Protein AF-A0A7Y5FGK8-F1 (afdb_monomer_lite)

Sequence (56 aa):
SYALKQQVLDNATSSCIGCGICVTVCPMDTLSFRETDGHAHAAPVKLTNRQGQVVG

Secondary structure (DSSP, 8-state):
-GGGTT--B-TTTS------HHHHT-TT--EEEPP-SS--TTPPEEEB-TTS-B--

Structure (mmCIF, N/CA/C/O backbone):
data_AF-A0A7Y5FGK8-F1
#
_entry.id   AF-A0A7Y5FGK8-F1
#
loop_
_atom_site.group_PDB
_atom_site.id
_atom_site.type_symbol
_atom_site.label_atom_id
_atom_site.label_alt_id
_atom_site.label_comp_id
_atom_site.label_asym_id
_atom_site.label_entity_id
_atom_site.label_seq_id
_atom_site.pdbx_PDB_ins_code
_atom_site.Cartn_x
_atom_site.Cartn_y
_atom_site.Cartn_z
_atom_site.occupancy
_atom_site.B_iso_or_equiv
_atom_site.auth_seq_id
_atom_site.auth_comp_id
_atom_site.auth_asym_id
_atom_site.auth_atom_id
_atom_site.pdbx_PDB_model_num
ATOM 1 N N . SER A 1 1 ? 11.449 -1.672 9.531 1.00 63.34 1 SER A N 1
ATOM 2 C CA . SER A 1 1 ? 10.163 -2.006 8.883 1.00 63.34 1 SER A CA 1
ATOM 3 C C . SER A 1 1 ? 9.777 -0.876 7.940 1.00 63.34 1 SER A C 1
ATOM 5 O O . SER A 1 1 ? 9.947 0.280 8.310 1.00 63.34 1 SER A O 1
ATOM 7 N N . TYR A 1 2 ? 9.300 -1.184 6.727 1.00 67.19 2 TYR A N 1
ATOM 8 C CA . TYR A 1 2 ? 8.912 -0.170 5.727 1.00 67.19 2 TYR A CA 1
ATOM 9 C C . TYR A 1 2 ? 7.847 0.807 6.259 1.00 67.19 2 TYR A C 1
ATOM 11 O O . TYR A 1 2 ? 7.918 1.998 5.983 1.00 67.19 2 TYR A O 1
ATOM 19 N N . ALA A 1 3 ? 6.957 0.331 7.139 1.00 67.06 3 ALA A N 1
ATOM 20 C CA . ALA A 1 3 ? 5.933 1.143 7.801 1.00 67.06 3 ALA A CA 1
ATOM 21 C C . ALA A 1 3 ? 6.477 2.311 8.651 1.00 67.06 3 ALA A C 1
ATOM 23 O O . ALA A 1 3 ? 5.793 3.314 8.803 1.00 67.06 3 ALA A O 1
ATOM 24 N N . LEU A 1 4 ? 7.694 2.206 9.199 1.00 68.56 4 LEU A N 1
ATOM 25 C CA . LEU A 1 4 ? 8.284 3.260 10.040 1.00 68.56 4 LEU A CA 1
ATOM 26 C C . 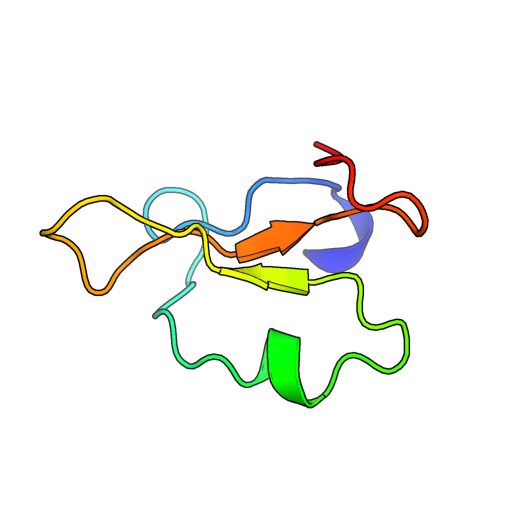LEU A 1 4 ? 9.054 4.312 9.236 1.00 68.56 4 LEU A C 1
ATOM 28 O O . LEU A 1 4 ? 9.455 5.325 9.796 1.00 68.56 4 LEU A O 1
ATOM 32 N N . LYS A 1 5 ? 9.318 4.061 7.948 1.00 68.62 5 LYS A N 1
ATOM 33 C CA . LYS A 1 5 ? 10.286 4.849 7.177 1.00 68.62 5 LYS A CA 1
ATOM 34 C C . LYS A 1 5 ? 9.669 5.968 6.340 1.00 68.62 5 LYS A C 1
ATOM 36 O O . LYS A 1 5 ? 10.432 6.682 5.709 1.00 68.62 5 LYS A O 1
ATOM 41 N N . GLN A 1 6 ? 8.336 6.107 6.333 1.00 68.12 6 GLN A N 1
ATOM 42 C CA . GLN A 1 6 ? 7.586 7.074 5.507 1.00 68.12 6 GLN A CA 1
ATOM 43 C C . GLN A 1 6 ? 8.087 7.147 4.047 1.00 68.12 6 GLN A C 1
ATOM 45 O O . GLN A 1 6 ? 7.990 8.175 3.398 1.00 68.12 6 GLN A O 1
ATOM 50 N N . GLN A 1 7 ? 8.647 6.052 3.525 1.00 69.44 7 GLN A N 1
ATOM 51 C CA . GLN A 1 7 ? 9.197 5.989 2.174 1.00 69.44 7 GLN A CA 1
ATOM 52 C C . GLN A 1 7 ? 8.115 5.550 1.189 1.00 69.44 7 GLN A C 1
ATOM 54 O O . GLN A 1 7 ? 7.214 4.785 1.539 1.00 69.44 7 GLN A O 1
ATOM 59 N N . VAL A 1 8 ? 8.232 6.019 -0.054 1.00 71.94 8 VAL A N 1
ATOM 60 C CA . VAL A 1 8 ? 7.356 5.610 -1.157 1.00 71.94 8 VAL A CA 1
ATOM 61 C C . VAL A 1 8 ? 7.468 4.095 -1.361 1.00 71.94 8 VAL A C 1
ATOM 63 O O . VAL A 1 8 ? 8.569 3.554 -1.434 1.00 71.94 8 VAL A O 1
ATOM 66 N N . LEU A 1 9 ? 6.327 3.400 -1.428 1.00 75.25 9 LEU A N 1
ATOM 67 C CA . LEU A 1 9 ? 6.277 1.955 -1.651 1.00 75.25 9 LEU A CA 1
ATOM 68 C C . LEU A 1 9 ? 6.046 1.667 -3.142 1.00 75.25 9 LEU A C 1
ATOM 70 O O . LEU A 1 9 ? 4.919 1.428 -3.585 1.00 75.25 9 LEU A O 1
ATOM 74 N N . ASP A 1 10 ? 7.126 1.740 -3.918 1.00 73.94 10 ASP A N 1
ATOM 75 C CA . ASP A 1 10 ? 7.155 1.530 -5.370 1.00 73.94 10 ASP A CA 1
ATOM 76 C C . ASP A 1 10 ? 8.034 0.334 -5.779 1.00 73.94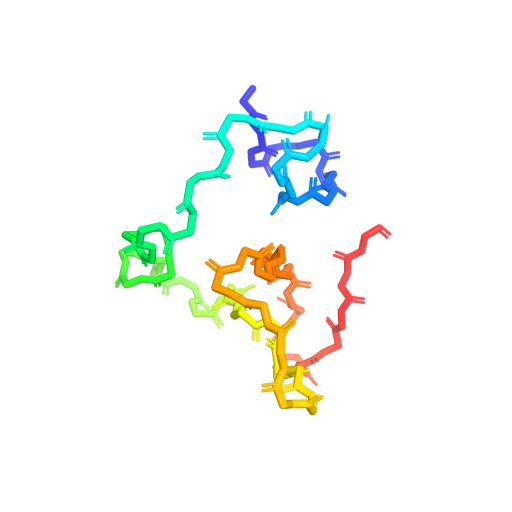 10 ASP A C 1
ATOM 78 O O . ASP A 1 10 ? 8.871 -0.115 -5.003 1.00 73.94 10 ASP A O 1
ATOM 82 N N . ASN A 1 11 ? 7.864 -0.187 -6.997 1.00 72.94 11 ASN A N 1
ATOM 83 C CA . ASN A 1 11 ? 8.634 -1.336 -7.503 1.00 72.94 11 ASN A CA 1
ATOM 84 C C . ASN A 1 11 ? 10.121 -1.022 -7.801 1.00 72.94 11 ASN A C 1
ATOM 86 O O . ASN A 1 11 ? 10.912 -1.937 -8.000 1.00 72.94 11 ASN A O 1
ATOM 90 N N . ALA A 1 12 ? 10.528 0.250 -7.863 1.00 74.62 12 ALA A N 1
ATOM 91 C CA . ALA A 1 12 ? 11.923 0.632 -8.092 1.00 74.62 12 ALA A CA 1
ATOM 92 C C . ALA A 1 12 ? 12.730 0.719 -6.786 1.00 74.62 12 ALA A C 1
ATOM 94 O O . ALA A 1 12 ? 13.914 0.385 -6.781 1.00 74.62 12 ALA A O 1
ATOM 95 N N . THR A 1 13 ? 12.113 1.145 -5.679 1.00 73.62 13 THR A N 1
ATOM 96 C CA . THR A 1 13 ? 12.795 1.318 -4.380 1.00 73.62 13 THR A CA 1
ATOM 97 C C . THR A 1 13 ? 12.374 0.307 -3.308 1.00 73.62 13 THR A C 1
ATOM 99 O O . THR A 1 13 ? 13.007 0.207 -2.252 1.00 73.62 13 THR A O 1
ATOM 102 N N . SER A 1 14 ? 11.341 -0.494 -3.578 1.00 75.25 14 SER A N 1
ATOM 103 C CA . SER A 1 14 ? 10.842 -1.546 -2.692 1.00 75.25 14 SER A CA 1
ATOM 104 C C . SER A 1 14 ? 10.511 -2.829 -3.465 1.00 75.25 14 SER A C 1
ATOM 106 O O . SER A 1 14 ? 10.337 -2.812 -4.677 1.00 75.25 14 SER A O 1
ATOM 108 N N . SER A 1 15 ? 10.357 -3.957 -2.762 1.00 80.56 15 SER A N 1
ATOM 109 C CA . SER A 1 15 ? 9.904 -5.232 -3.355 1.00 80.56 15 SER A CA 1
ATOM 110 C C . SER A 1 15 ? 8.384 -5.265 -3.620 1.00 80.56 15 SER A C 1
ATOM 112 O O . SER A 1 15 ? 7.756 -6.325 -3.559 1.00 80.56 15 SER A O 1
ATOM 114 N N . CYS A 1 16 ? 7.757 -4.105 -3.825 1.00 83.25 16 CYS A N 1
ATOM 115 C CA . CYS A 1 16 ? 6.319 -3.988 -4.023 1.00 83.25 16 CYS A CA 1
ATOM 116 C C . CYS A 1 16 ? 5.920 -4.500 -5.409 1.00 83.25 16 CYS A C 1
ATOM 118 O O . CYS A 1 16 ? 6.259 -3.901 -6.423 1.00 83.25 16 CYS A O 1
ATOM 120 N N . ILE A 1 17 ? 5.138 -5.580 -5.433 1.00 84.12 17 ILE A N 1
ATOM 121 C CA . ILE A 1 17 ? 4.614 -6.199 -6.661 1.00 84.12 17 ILE A CA 1
ATOM 122 C C . ILE A 1 17 ? 3.189 -5.745 -7.015 1.00 84.12 17 ILE A C 1
ATOM 124 O O . ILE A 1 17 ? 2.570 -6.311 -7.906 1.00 84.12 17 ILE A O 1
ATOM 128 N N . GLY A 1 18 ? 2.620 -4.790 -6.273 1.00 83.19 18 GLY A N 1
ATOM 129 C CA . GLY A 1 18 ? 1.260 -4.302 -6.527 1.00 83.19 18 GLY A CA 1
ATOM 130 C C . GLY A 1 18 ? 0.126 -5.264 -6.139 1.00 83.19 18 GLY A C 1
ATOM 131 O O . GLY A 1 18 ? -0.985 -5.115 -6.627 1.00 83.19 18 GLY A O 1
ATOM 132 N N . CYS A 1 19 ? 0.356 -6.231 -5.239 1.00 87.75 19 CYS A N 1
ATOM 133 C CA . CYS A 1 19 ? -0.659 -7.240 -4.884 1.00 87.75 19 CYS A CA 1
ATOM 134 C C . CYS A 1 19 ? -1.874 -6.705 -4.101 1.00 87.75 19 CYS A C 1
ATOM 136 O O . CYS A 1 19 ? -2.881 -7.394 -3.989 1.00 87.75 19 CYS A O 1
ATOM 138 N N . GLY A 1 20 ? -1.771 -5.520 -3.494 1.00 85.88 20 GLY A N 1
ATOM 139 C CA . GLY A 1 20 ? -2.881 -4.868 -2.788 1.00 85.88 20 GLY A CA 1
ATOM 140 C C . GLY A 1 20 ? -3.178 -5.374 -1.378 1.00 85.88 20 GLY A C 1
ATOM 141 O O . GLY A 1 20 ? -3.925 -4.715 -0.663 1.00 85.88 20 GLY A O 1
ATOM 142 N N . ILE A 1 21 ? -2.536 -6.451 -0.913 1.00 88.81 21 ILE A N 1
ATOM 143 C CA . ILE A 1 21 ? -2.782 -7.009 0.432 1.00 88.81 21 ILE A CA 1
ATOM 144 C C . ILE A 1 21 ? -2.574 -5.950 1.519 1.00 88.81 21 ILE A C 1
ATOM 146 O O . ILE A 1 21 ? -3.387 -5.840 2.429 1.00 88.81 21 ILE A O 1
ATOM 150 N N . CYS A 1 22 ? -1.517 -5.138 1.409 1.00 87.06 22 CYS A N 1
ATOM 151 C CA . CYS A 1 22 ? -1.233 -4.076 2.375 1.00 87.06 22 CYS A CA 1
ATOM 152 C C . CYS A 1 22 ? -2.349 -3.024 2.470 1.00 87.06 22 CYS A C 1
ATOM 154 O O . CYS A 1 22 ? -2.585 -2.527 3.565 1.00 87.06 22 CYS A O 1
ATOM 156 N N . VAL A 1 23 ? -3.048 -2.731 1.369 1.00 87.56 23 VAL A N 1
ATOM 157 C CA . VAL A 1 23 ? -4.216 -1.838 1.345 1.00 87.56 23 VAL A CA 1
ATOM 158 C C . VAL A 1 23 ? -5.394 -2.521 2.038 1.00 87.56 23 VAL A C 1
ATOM 160 O O . VAL A 1 23 ? -5.953 -1.970 2.977 1.00 87.56 23 VAL A O 1
ATOM 163 N N . THR A 1 24 ? -5.709 -3.762 1.652 1.00 89.88 24 THR A N 1
ATOM 164 C CA . THR A 1 24 ? -6.865 -4.507 2.179 1.00 89.88 24 THR A CA 1
ATOM 165 C C . THR A 1 24 ? -6.794 -4.764 3.684 1.00 89.88 24 THR A C 1
ATOM 167 O O . THR A 1 24 ? -7.816 -4.727 4.360 1.00 89.88 24 THR A O 1
ATOM 170 N N . VAL A 1 25 ? -5.606 -5.050 4.223 1.00 91.19 25 VAL A N 1
ATOM 171 C CA . VAL A 1 25 ? -5.446 -5.377 5.651 1.00 91.19 25 VAL A CA 1
ATOM 172 C C . VAL A 1 25 ? -5.213 -4.151 6.531 1.00 91.19 25 VAL A C 1
ATOM 174 O O . VAL A 1 25 ? -5.099 -4.305 7.745 1.00 91.19 25 VAL A O 1
ATOM 177 N N . CYS A 1 26 ? -5.079 -2.950 5.958 1.00 87.00 26 CYS A N 1
ATOM 178 C CA . CYS A 1 26 ? -4.748 -1.754 6.723 1.00 87.00 26 CYS A CA 1
ATOM 179 C C . CYS A 1 26 ? -5.942 -1.321 7.592 1.00 87.00 26 CYS A C 1
ATOM 181 O O . CYS A 1 26 ? -6.920 -0.807 7.057 1.00 87.00 26 CYS A O 1
ATOM 183 N N . PRO A 1 27 ? -5.873 -1.425 8.933 1.00 88.88 27 PRO A N 1
ATOM 184 C CA . PRO A 1 27 ? -6.997 -1.053 9.797 1.00 88.88 27 PRO A CA 1
ATOM 185 C C . PRO A 1 27 ? -7.212 0.464 9.881 1.00 88.88 27 PRO A C 1
ATOM 187 O O . PRO A 1 27 ? -8.237 0.920 10.375 1.00 88.88 27 PRO A O 1
ATOM 190 N N . MET A 1 28 ? -6.216 1.247 9.461 1.00 87.69 28 MET A N 1
ATOM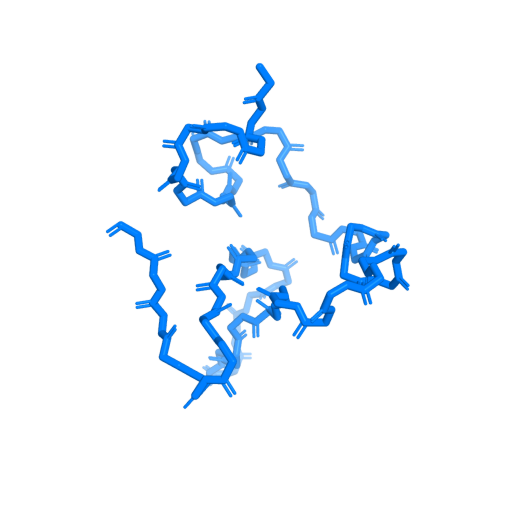 191 C CA . MET A 1 28 ? -6.272 2.707 9.448 1.00 87.69 28 MET A CA 1
ATOM 192 C C . MET A 1 28 ? -6.824 3.268 8.137 1.00 87.69 28 MET A C 1
ATOM 194 O O . MET A 1 28 ? -7.115 4.459 8.104 1.00 87.69 28 MET A O 1
ATOM 198 N N . ASP A 1 29 ? -6.946 2.445 7.089 1.00 85.94 29 ASP A N 1
ATOM 199 C CA . ASP A 1 29 ? -7.409 2.875 5.762 1.00 85.94 29 ASP A CA 1
ATOM 200 C C . ASP A 1 29 ? -6.607 4.079 5.209 1.00 85.94 29 ASP A C 1
ATOM 202 O O . ASP A 1 29 ? -7.126 5.071 4.705 1.00 85.94 29 ASP A O 1
ATOM 206 N N . THR A 1 30 ? -5.284 4.034 5.403 1.00 85.00 30 THR A N 1
ATOM 207 C CA . THR A 1 30 ? -4.341 5.115 5.045 1.00 85.00 30 THR A CA 1
ATOM 208 C C . THR A 1 30 ? -3.486 4.778 3.824 1.00 85.00 30 THR A C 1
ATOM 210 O O . THR A 1 30 ? -2.450 5.404 3.604 1.00 85.00 30 THR A O 1
ATOM 213 N N . LEU A 1 31 ? -3.835 3.731 3.080 1.00 86.56 31 LEU A N 1
ATOM 214 C CA . LEU A 1 31 ? -3.061 3.243 1.943 1.00 86.56 31 LEU A CA 1
ATOM 215 C C . LEU A 1 31 ? -3.954 3.154 0.716 1.00 86.56 31 LEU A C 1
ATOM 217 O O . LEU A 1 31 ? -4.968 2.470 0.757 1.00 86.56 31 LEU A O 1
ATOM 221 N N . SER A 1 32 ? -3.512 3.745 -0.390 1.00 84.38 32 SER A N 1
ATOM 222 C CA . SER A 1 32 ? -4.221 3.656 -1.669 1.00 84.38 32 SER A CA 1
ATOM 223 C C . SER A 1 32 ? -3.244 3.523 -2.827 1.00 84.38 32 SER A C 1
ATOM 225 O O . SER A 1 32 ? -2.133 4.060 -2.796 1.00 84.38 32 SER A O 1
ATOM 227 N N . PHE A 1 33 ? -3.655 2.826 -3.884 1.00 82.19 33 PHE A N 1
ATOM 228 C CA . PHE A 1 33 ? -2.930 2.868 -5.151 1.00 82.19 33 PHE A CA 1
ATOM 229 C C . PHE A 1 33 ? -3.126 4.226 -5.824 1.00 82.19 33 PHE A C 1
ATOM 231 O O . PHE A 1 33 ? -4.190 4.834 -5.713 1.00 82.19 33 PHE A O 1
ATOM 238 N N . ARG A 1 34 ? -2.107 4.713 -6.542 1.00 73.19 34 ARG A N 1
ATOM 239 C CA . ARG A 1 34 ? -2.317 5.852 -7.444 1.00 73.19 34 ARG A CA 1
ATOM 240 C C . ARG A 1 34 ? -3.270 5.440 -8.556 1.00 73.19 34 ARG A C 1
ATOM 242 O O . ARG A 1 34 ? -2.989 4.490 -9.283 1.00 73.19 34 ARG A O 1
ATOM 249 N N . GLU A 1 35 ? -4.303 6.241 -8.756 1.00 66.00 35 GLU A N 1
ATOM 250 C CA . GLU A 1 35 ? -4.968 6.330 -10.046 1.00 66.00 35 GLU A CA 1
ATOM 251 C C . GLU A 1 35 ? -3.910 6.799 -11.051 1.00 66.00 35 GLU A C 1
ATOM 253 O O . GLU A 1 35 ? -3.254 7.829 -10.869 1.00 66.00 35 GLU A O 1
ATOM 258 N N . THR A 1 36 ? -3.631 5.964 -12.043 1.00 60.00 36 THR A N 1
ATOM 259 C CA . THR A 1 36 ? -2.799 6.354 -13.176 1.00 60.00 36 THR A CA 1
ATOM 260 C C . THR A 1 36 ? -3.701 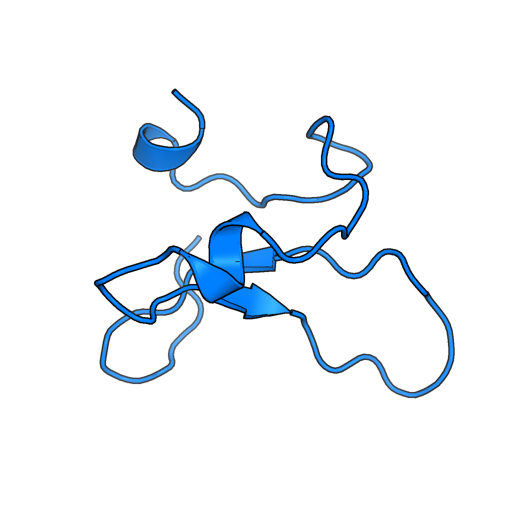6.365 -14.385 1.00 60.00 36 THR A C 1
ATOM 262 O O . THR A 1 36 ? -4.394 5.385 -14.655 1.00 60.00 36 THR A O 1
ATOM 265 N N . ASP A 1 37 ? -3.698 7.485 -15.094 1.00 54.84 37 ASP A N 1
ATOM 266 C CA . ASP A 1 37 ? -4.341 7.633 -16.386 1.00 54.84 37 ASP A CA 1
ATOM 267 C C . ASP A 1 37 ? -3.699 6.638 -17.374 1.00 54.84 37 ASP A C 1
ATOM 269 O O . ASP A 1 37 ? -2.675 6.887 -18.008 1.00 54.84 37 ASP A O 1
ATOM 273 N N . GLY A 1 38 ? -4.277 5.442 -17.454 1.00 55.56 38 GLY A N 1
ATOM 274 C CA . GLY A 1 38 ? -4.213 4.569 -18.619 1.00 55.56 38 GLY A CA 1
ATOM 275 C C . GLY A 1 38 ? -3.211 3.412 -18.643 1.00 55.56 38 GLY A C 1
ATOM 276 O O . GLY A 1 38 ? -3.554 2.417 -19.267 1.00 55.56 38 GLY A O 1
ATOM 277 N N . HIS A 1 39 ? -2.005 3.453 -18.057 1.00 55.09 39 HIS A N 1
ATOM 278 C CA . HIS A 1 39 ? -0.987 2.451 -18.461 1.00 55.09 39 HIS A CA 1
ATOM 279 C C . HIS A 1 39 ? 0.117 2.113 -17.433 1.00 55.09 39 HIS A C 1
ATOM 281 O O . HIS A 1 39 ? 1.285 2.368 -17.708 1.00 55.09 39 HIS A O 1
ATOM 287 N N . ALA A 1 40 ? -0.190 1.481 -16.289 1.00 54.38 40 ALA A N 1
ATOM 288 C CA . ALA A 1 40 ? 0.785 0.624 -15.579 1.00 54.38 40 ALA A CA 1
ATOM 289 C C . ALA A 1 40 ? 0.151 -0.177 -14.427 1.00 54.38 40 ALA A C 1
ATOM 291 O O . ALA A 1 40 ? -0.314 0.388 -13.443 1.00 54.38 40 ALA A O 1
ATOM 292 N N . HIS A 1 41 ? 0.263 -1.506 -14.468 1.00 55.09 41 HIS A N 1
ATOM 293 C CA . HIS A 1 41 ? -0.099 -2.423 -13.371 1.00 55.09 41 HIS A CA 1
ATOM 294 C C . HIS A 1 41 ? 0.882 -2.373 -12.167 1.00 55.09 41 HIS A C 1
ATOM 296 O O . HIS A 1 41 ? 0.929 -3.283 -11.351 1.00 55.09 41 HIS A O 1
ATOM 302 N N . ALA A 1 42 ? 1.701 -1.324 -12.053 1.00 58.34 42 ALA A N 1
ATOM 303 C CA . ALA A 1 42 ? 2.783 -1.214 -11.068 1.00 58.34 42 ALA A CA 1
ATOM 304 C C . ALA A 1 42 ? 2.797 0.157 -10.371 1.00 58.34 42 ALA A C 1
ATOM 306 O O . ALA A 1 42 ? 3.855 0.716 -10.075 1.00 58.34 42 ALA A O 1
ATOM 307 N N . ALA A 1 43 ? 1.618 0.738 -10.150 1.00 64.94 43 ALA A N 1
ATOM 308 C CA . ALA A 1 43 ? 1.509 2.002 -9.443 1.00 64.94 43 ALA A CA 1
ATOM 309 C C . ALA A 1 43 ? 1.947 1.840 -7.973 1.00 64.94 43 ALA A C 1
ATOM 311 O O . ALA A 1 43 ? 1.549 0.875 -7.315 1.00 64.94 43 ALA A O 1
ATOM 312 N N . PRO A 1 44 ? 2.744 2.776 -7.431 1.00 74.38 44 PRO A N 1
ATOM 313 C CA . PRO A 1 44 ? 3.152 2.712 -6.039 1.00 74.38 44 PRO A CA 1
ATOM 314 C C . PRO A 1 44 ? 1.969 2.924 -5.101 1.00 74.38 44 PRO A C 1
ATOM 316 O O . PRO A 1 44 ? 1.062 3.715 -5.392 1.00 74.38 44 PRO A O 1
ATOM 319 N N . VAL A 1 45 ? 2.019 2.255 -3.951 1.00 81.25 45 VAL A N 1
ATOM 320 C CA . VAL A 1 45 ? 1.087 2.520 -2.856 1.00 81.25 45 VAL A CA 1
ATOM 321 C C . VAL A 1 45 ? 1.483 3.848 -2.219 1.00 81.25 45 VAL A C 1
ATOM 323 O O . VAL A 1 45 ? 2.643 4.061 -1.859 1.00 81.25 45 VAL A O 1
ATOM 326 N N . LYS A 1 46 ? 0.515 4.752 -2.090 1.00 78.81 46 LYS A N 1
ATOM 327 C CA . LYS A 1 46 ? 0.667 6.015 -1.375 1.00 78.81 46 LYS A CA 1
ATOM 328 C C . LYS A 1 46 ? 0.151 5.869 0.044 1.00 78.81 46 LYS A C 1
ATOM 330 O O . LYS A 1 46 ? -0.920 5.312 0.266 1.00 78.81 46 LYS A O 1
ATOM 335 N N . LEU A 1 47 ? 0.913 6.425 0.976 1.00 78.00 47 LEU A N 1
ATOM 336 C CA . LEU A 1 47 ? 0.450 6.711 2.323 1.00 78.00 47 LEU A CA 1
ATOM 337 C C . LEU A 1 47 ? -0.352 8.009 2.275 1.00 78.00 47 LEU A C 1
ATOM 339 O O . LEU A 1 47 ? 0.135 9.021 1.768 1.00 78.00 47 LEU A O 1
ATOM 343 N N . THR A 1 48 ? -1.569 7.987 2.796 1.00 80.50 48 THR A N 1
ATOM 344 C CA . THR A 1 48 ? -2.400 9.175 2.973 1.00 80.50 48 THR A CA 1
ATOM 345 C C . THR A 1 48 ? -2.691 9.397 4.448 1.00 80.50 48 THR A C 1
ATOM 347 O O . THR A 1 48 ? -2.819 8.453 5.225 1.00 80.50 48 THR A O 1
ATOM 350 N N . ASN A 1 49 ? -2.796 10.653 4.871 1.00 76.12 49 ASN A N 1
ATOM 351 C CA . ASN A 1 49 ? -3.330 10.966 6.192 1.00 76.12 49 ASN A CA 1
ATOM 352 C C . ASN A 1 49 ? -4.866 10.799 6.211 1.00 76.12 49 ASN A C 1
ATOM 354 O O . ASN A 1 49 ? -5.500 10.546 5.187 1.00 76.12 49 ASN A O 1
ATOM 358 N N . ARG A 1 50 ? -5.488 11.011 7.380 1.00 72.88 50 ARG A N 1
ATOM 359 C CA . ARG A 1 50 ? -6.958 10.973 7.537 1.00 72.88 50 ARG A CA 1
ATOM 360 C C . ARG A 1 50 ? -7.712 12.035 6.727 1.00 72.88 50 ARG A C 1
ATOM 362 O O . ARG A 1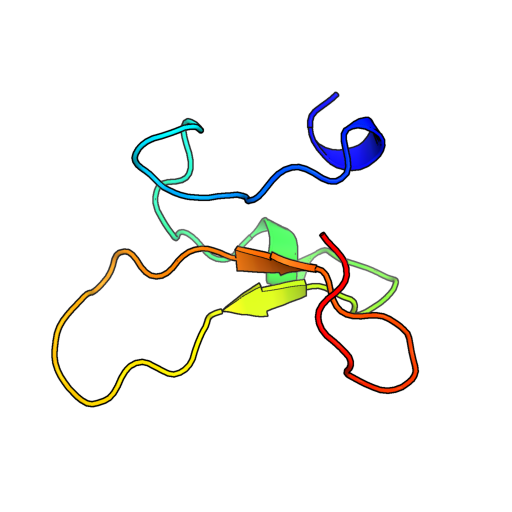 50 ? -8.924 11.947 6.597 1.00 72.88 50 ARG A O 1
ATOM 369 N N . GLN A 1 51 ? -7.014 13.048 6.223 1.00 76.50 51 GLN A N 1
ATOM 370 C CA . GLN A 1 51 ? -7.560 14.095 5.358 1.00 76.50 51 GLN A CA 1
ATOM 371 C C . GLN A 1 51 ? -7.367 13.747 3.867 1.00 76.50 51 GLN A C 1
ATOM 373 O O . GLN A 1 51 ? -7.622 14.587 3.009 1.00 76.50 51 GLN A O 1
ATOM 378 N N . GLY A 1 52 ? -6.894 12.532 3.549 1.00 71.38 52 GLY A N 1
ATOM 379 C CA . GLY A 1 52 ? -6.655 12.063 2.182 1.00 71.38 52 GLY A CA 1
ATOM 380 C C . GLY A 1 52 ? -5.405 12.651 1.521 1.00 71.38 52 GLY A C 1
ATOM 381 O O . GLY A 1 52 ? -5.173 12.432 0.335 1.00 71.38 52 GLY A O 1
ATOM 382 N N . GLN A 1 53 ? -4.580 13.397 2.258 1.00 76.88 53 GLN A N 1
ATOM 383 C CA . GLN A 1 53 ? -3.368 13.999 1.712 1.00 76.88 53 GLN A CA 1
ATOM 384 C C . GLN A 1 53 ? -2.239 12.982 1.693 1.00 76.88 53 GLN A C 1
ATOM 386 O O . GLN A 1 53 ? -1.993 12.305 2.690 1.00 76.88 53 GLN A O 1
ATOM 391 N N . VAL A 1 54 ? -1.525 12.922 0.572 1.00 72.00 54 VAL A N 1
ATOM 392 C CA . VAL A 1 54 ? -0.336 12.083 0.429 1.00 72.00 54 VAL A CA 1
ATOM 393 C C . VAL A 1 54 ? 0.730 12.547 1.418 1.00 72.00 54 VAL A C 1
ATOM 395 O O . VAL A 1 54 ? 1.116 13.713 1.418 1.00 72.00 54 VAL A O 1
ATOM 398 N N . VAL A 1 55 ? 1.172 11.642 2.283 1.00 64.00 55 VAL A N 1
ATOM 399 C CA . VAL A 1 55 ? 2.246 11.890 3.245 1.00 64.00 55 VAL A CA 1
ATOM 400 C C . VAL A 1 55 ? 3.449 11.055 2.829 1.00 64.00 55 VAL A C 1
ATOM 402 O O . VAL A 1 55 ? 3.344 9.841 2.662 1.00 64.00 55 VAL A O 1
ATOM 405 N N . GLY A 1 56 ? 4.576 11.720 2.604 1.00 60.78 56 GLY A N 1
ATOM 406 C CA . GLY A 1 56 ? 5.841 11.130 2.177 1.00 60.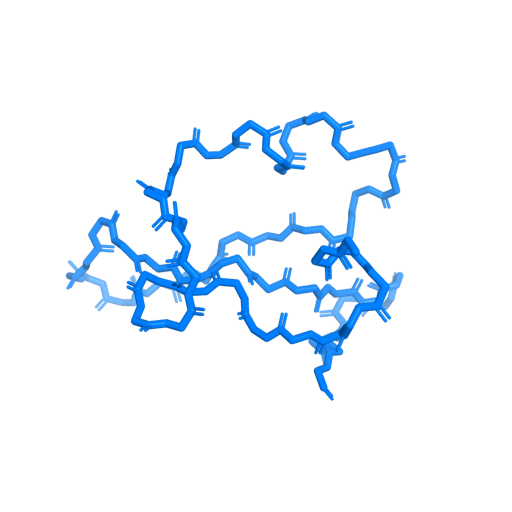78 56 GLY A CA 1
ATOM 407 C C . GLY A 1 56 ? 7.004 12.001 2.606 1.00 60.78 56 GLY A C 1
ATOM 408 O O . GLY A 1 56 ? 6.751 13.190 2.909 1.00 60.78 56 GLY A O 1
#

pLDDT: mean 74.78, std 10.41, range [54.38, 91.19]

Foldseek 3Di:
DVVVPQDWQFVVPHVDPLPCPCCVPDPQNQWDFDDDPDDDSTGIIFGHDPVRHGGD

Radius of gyration: 10.98 Å; chains: 1; bounding box: 20×21×29 Å